Protein AF-A0A1M6LJJ7-F1 (afdb_monomer_lite)

pLDDT: mean 88.84, std 16.17, range [47.44, 98.69]

InterPro domains:
  IPR018753 GapR-like [MF_00797] (16-93)
  IPR046367 GapR-like, DNA-binding domain [NF010247] (16-94)
  IPR046367 GapR-like, DNA-binding domain [PF10073] (21-92)

Foldseek 3Di:
DDDDDDPPPPPDPQDPVNVVVVVVVVVVVVVVVVVVVVVVVVVVVVVVVLVVCVVVPDDSVVVVVVVVLVPDDPVVSVVVVVVVVVVCVVVVVD

Sequence (94 aa):
MTPATGHNTAIAPDAPATSFAKDQLKAIIERIERLEEERKTISDDIRDVYAEAKGNGYDVKALRTIVRLRKQDANERAEHETIVETYQQALGMI

Radius of gyration: 29.45 Å; chains: 1; bounding box: 50×36×93 Å

Secondary structure (DSSP, 8-state):
-PPPP----------HHHHHHHHHHHHHHHHHHHHHHHHHHHHHHHHHHHHHHHHTT--HHHHHHHHHHTTS-HHHHHHHHHHHHHHHHHTT--

Structure (mmCIF, N/CA/C/O backbone):
data_AF-A0A1M6LJJ7-F1
#
_entry.id   AF-A0A1M6LJJ7-F1
#
loop_
_atom_site.group_PDB
_atom_site.id
_atom_site.type_symbol
_atom_site.label_atom_id
_atom_site.label_alt_id
_atom_site.label_comp_id
_atom_site.label_asym_id
_atom_site.label_entity_id
_atom_site.label_seq_id
_atom_site.pdbx_PDB_ins_code
_atom_site.Cartn_x
_atom_site.Cartn_y
_atom_site.Cartn_z
_atom_site.occupancy
_atom_site.B_iso_or_equiv
_atom_site.auth_seq_id
_atom_site.auth_comp_id
_atom_site.auth_asym_id
_atom_site.auth_atom_id
_atom_site.pdbx_PDB_model_num
ATOM 1 N N . MET A 1 1 ? 9.258 7.131 -74.599 1.00 47.44 1 MET A N 1
ATOM 2 C CA . MET A 1 1 ? 10.443 6.403 -74.106 1.00 47.44 1 MET A CA 1
ATOM 3 C C . MET A 1 1 ? 10.781 6.981 -72.741 1.00 47.44 1 MET A C 1
ATOM 5 O O . MET A 1 1 ? 11.452 7.997 -72.649 1.00 47.44 1 MET A O 1
ATOM 9 N N . THR A 1 2 ? 10.149 6.447 -71.700 1.00 50.53 2 THR A N 1
ATOM 10 C CA . THR A 1 2 ? 10.315 6.868 -70.302 1.00 50.53 2 THR A CA 1
ATOM 11 C C . THR A 1 2 ? 11.522 6.146 -69.701 1.00 50.53 2 THR A C 1
ATOM 13 O O . THR A 1 2 ? 11.579 4.922 -69.813 1.00 50.53 2 THR A O 1
ATOM 16 N N . PRO A 1 3 ? 12.478 6.832 -69.051 1.00 52.03 3 PRO A N 1
ATOM 17 C CA . PRO A 1 3 ? 13.431 6.166 -68.183 1.00 52.03 3 PRO A CA 1
ATOM 18 C C . PRO A 1 3 ? 12.859 6.052 -66.769 1.00 52.03 3 PRO A C 1
ATOM 20 O O . PRO A 1 3 ? 12.244 6.975 -66.234 1.00 52.03 3 PRO A O 1
ATOM 23 N N . ALA A 1 4 ? 13.041 4.860 -66.216 1.00 49.91 4 ALA A N 1
ATOM 24 C CA . ALA A 1 4 ? 12.489 4.391 -64.965 1.00 49.91 4 ALA A CA 1
ATOM 25 C C . ALA A 1 4 ? 13.165 5.017 -63.738 1.00 49.91 4 ALA A C 1
ATOM 27 O O . ALA A 1 4 ? 14.378 5.214 -63.680 1.00 49.91 4 ALA A O 1
ATOM 28 N N . THR A 1 5 ? 12.329 5.255 -62.734 1.00 53.44 5 THR A N 1
ATOM 29 C CA . THR A 1 5 ? 12.659 5.500 -61.336 1.00 53.44 5 THR A CA 1
ATOM 30 C C . THR A 1 5 ? 13.562 4.399 -60.778 1.00 53.44 5 THR A C 1
ATOM 32 O O . THR A 1 5 ? 13.170 3.237 -60.731 1.00 53.44 5 THR A O 1
ATOM 35 N N . GLY A 1 6 ? 14.738 4.780 -60.283 1.00 48.91 6 GLY A N 1
ATOM 36 C CA . GLY A 1 6 ? 15.592 3.943 -59.443 1.00 48.91 6 GLY A CA 1
ATOM 37 C C . GLY A 1 6 ? 15.918 4.669 -58.143 1.00 48.91 6 GLY A C 1
ATOM 38 O O . GLY A 1 6 ? 17.021 5.178 -57.988 1.00 48.91 6 GLY A O 1
ATOM 39 N N . HIS A 1 7 ? 14.960 4.749 -57.214 1.00 53.28 7 HIS A N 1
ATOM 40 C CA . HIS A 1 7 ? 15.248 5.143 -55.831 1.00 53.28 7 HIS A CA 1
ATOM 41 C C . HIS A 1 7 ? 15.806 3.923 -55.099 1.00 53.28 7 HIS A C 1
ATOM 43 O O . HIS A 1 7 ? 15.077 3.205 -54.420 1.00 53.28 7 HIS A O 1
ATOM 49 N N . ASN A 1 8 ? 17.098 3.653 -55.278 1.00 56.25 8 ASN A N 1
ATOM 50 C CA . ASN A 1 8 ? 17.790 2.702 -54.424 1.00 56.25 8 ASN A CA 1
ATOM 51 C C . ASN A 1 8 ? 18.261 3.458 -53.179 1.00 56.25 8 ASN A C 1
ATOM 53 O O . ASN A 1 8 ? 19.347 4.039 -53.166 1.00 56.25 8 ASN A O 1
ATOM 57 N N . THR A 1 9 ? 17.409 3.516 -52.155 1.00 48.81 9 THR A N 1
ATOM 58 C CA . THR A 1 9 ? 17.793 4.038 -50.842 1.00 48.81 9 THR A CA 1
ATOM 59 C C . THR A 1 9 ? 18.762 3.045 -50.215 1.00 48.81 9 THR A C 1
ATOM 61 O O . THR A 1 9 ? 18.363 2.114 -49.518 1.00 48.81 9 THR A O 1
ATOM 64 N N . ALA A 1 10 ? 20.050 3.233 -50.491 1.00 49.47 10 ALA A N 1
ATOM 65 C CA . ALA A 1 10 ? 21.107 2.640 -49.698 1.00 49.47 10 ALA A CA 1
ATOM 66 C C . ALA A 1 10 ? 20.919 3.135 -48.259 1.00 49.47 10 ALA A C 1
ATOM 68 O O . ALA A 1 10 ? 21.111 4.315 -47.964 1.00 49.47 10 ALA A O 1
ATOM 69 N N . ILE A 1 11 ? 20.476 2.235 -47.382 1.00 60.53 11 ILE A N 1
ATOM 70 C CA . ILE A 1 11 ? 20.491 2.448 -45.939 1.00 60.53 11 ILE A CA 1
ATOM 71 C C . ILE A 1 11 ? 21.961 2.664 -45.586 1.00 60.53 11 ILE A C 1
ATOM 73 O O . ILE A 1 11 ? 22.766 1.735 -45.658 1.00 60.53 11 ILE A O 1
ATOM 77 N N . ALA A 1 12 ? 22.326 3.915 -45.302 1.00 59.84 12 ALA A N 1
ATOM 78 C CA . ALA A 1 12 ? 23.645 4.235 -44.788 1.00 59.84 12 ALA A CA 1
ATOM 79 C C . ALA A 1 12 ? 23.889 3.372 -43.537 1.00 59.84 12 ALA A C 1
ATOM 81 O O . ALA A 1 12 ? 22.963 3.225 -42.731 1.00 59.84 12 ALA A O 1
ATOM 82 N N . PRO A 1 13 ? 25.084 2.776 -43.373 1.00 60.28 13 PRO A N 1
ATOM 83 C CA . PRO A 1 13 ? 25.390 2.003 -42.179 1.00 60.28 13 PRO A CA 1
ATOM 84 C C . PRO A 1 13 ? 25.158 2.897 -40.959 1.00 60.28 13 PRO A C 1
ATOM 86 O O . PRO A 1 13 ? 25.644 4.029 -40.932 1.00 60.28 13 PRO A O 1
ATOM 89 N N . ASP A 1 14 ? 24.358 2.405 -40.007 1.00 62.69 14 ASP A N 1
ATOM 90 C CA . ASP A 1 14 ? 24.047 3.087 -38.749 1.00 62.69 14 ASP A CA 1
ATOM 91 C C . ASP A 1 14 ? 25.339 3.691 -38.183 1.00 62.69 14 ASP A C 1
ATOM 93 O O . ASP A 1 14 ? 26.304 2.975 -37.906 1.00 62.69 14 ASP A O 1
ATOM 97 N N . ALA A 1 15 ? 25.382 5.019 -38.067 1.00 62.50 15 ALA A N 1
ATOM 98 C CA . ALA A 1 15 ? 26.528 5.695 -37.489 1.00 62.50 15 ALA A CA 1
ATOM 99 C C . ALA A 1 15 ? 26.761 5.149 -36.064 1.00 62.50 15 ALA A C 1
ATOM 101 O O . ALA A 1 15 ? 25.800 4.889 -35.340 1.00 62.50 15 ALA A O 1
ATOM 102 N N . PRO A 1 16 ? 28.010 5.010 -35.597 1.00 66.50 16 PRO A N 1
ATOM 103 C CA . PRO A 1 16 ? 28.309 4.379 -34.304 1.00 66.50 16 PRO A CA 1
ATOM 104 C C . PRO A 1 16 ? 27.601 5.048 -33.105 1.00 66.50 16 PRO A C 1
ATOM 106 O O . PRO A 1 16 ? 27.342 4.411 -32.087 1.00 66.50 16 PRO A O 1
ATOM 109 N N . ALA A 1 17 ? 27.236 6.329 -33.227 1.00 68.50 17 ALA A N 1
ATOM 110 C CA . ALA A 1 17 ? 26.434 7.036 -32.232 1.00 68.50 17 ALA A CA 1
ATOM 111 C C . ALA A 1 17 ? 24.956 6.590 -32.209 1.00 68.50 17 ALA A C 1
ATOM 113 O O . ALA A 1 17 ? 24.369 6.501 -31.130 1.00 68.50 17 ALA A O 1
ATOM 114 N N . THR A 1 18 ? 24.345 6.280 -33.363 1.00 75.50 18 THR A N 1
ATOM 115 C CA . THR A 1 18 ? 22.966 5.766 -33.414 1.00 75.50 18 THR A CA 1
ATOM 116 C C . THR A 1 18 ? 22.887 4.318 -32.947 1.00 75.50 18 THR A C 1
ATOM 118 O O . THR A 1 18 ? 21.906 3.965 -32.295 1.00 75.50 18 THR A O 1
ATOM 121 N N . SER A 1 19 ? 23.911 3.494 -33.195 1.00 79.44 19 SER A N 1
ATOM 122 C CA . SER A 1 19 ? 23.969 2.136 -32.635 1.00 79.44 19 SER A CA 1
ATOM 123 C C . SER A 1 19 ? 24.118 2.154 -31.110 1.00 79.44 19 SER A C 1
ATOM 125 O O . SER A 1 19 ? 23.343 1.495 -30.425 1.00 79.44 19 SER A O 1
ATOM 127 N N . PHE A 1 20 ? 25.008 2.992 -30.561 1.00 83.69 20 PHE A N 1
ATOM 128 C CA . PHE A 1 20 ? 25.173 3.130 -29.107 1.00 83.69 20 PHE A CA 1
ATOM 129 C C . PHE A 1 20 ? 23.882 3.584 -28.405 1.00 83.69 20 PHE A C 1
ATOM 131 O O . PHE A 1 20 ? 23.483 3.004 -27.396 1.00 83.69 20 PHE A O 1
ATOM 138 N N . ALA A 1 21 ? 23.186 4.583 -28.961 1.00 89.25 21 ALA A N 1
ATOM 139 C CA . ALA A 1 21 ? 21.913 5.052 -28.411 1.00 89.25 21 ALA A CA 1
ATOM 140 C C . ALA A 1 21 ? 20.817 3.967 -28.447 1.00 89.25 21 ALA A C 1
ATOM 142 O O . ALA A 1 21 ? 20.029 3.848 -27.507 1.00 89.25 21 ALA A O 1
ATOM 143 N N . LYS A 1 22 ? 20.781 3.148 -29.508 1.00 92.75 22 LYS A N 1
ATOM 144 C CA . LYS A 1 22 ? 19.863 2.004 -29.622 1.00 92.75 22 LYS A CA 1
ATOM 145 C C . LYS A 1 22 ? 20.160 0.934 -28.570 1.00 92.75 22 LYS A C 1
ATOM 147 O O . LYS A 1 22 ? 19.223 0.427 -27.957 1.00 92.75 22 LYS A O 1
ATOM 152 N N . ASP A 1 23 ? 21.428 0.615 -28.335 1.00 94.62 23 ASP A N 1
ATOM 153 C CA . ASP A 1 23 ? 21.822 -0.410 -27.362 1.00 94.62 23 ASP A CA 1
ATOM 154 C C . ASP A 1 23 ? 21.559 0.041 -25.918 1.00 94.62 23 ASP A C 1
ATOM 156 O O . ASP A 1 23 ? 21.057 -0.738 -25.106 1.00 94.62 23 ASP A O 1
ATOM 160 N N . GLN A 1 24 ? 21.786 1.323 -25.607 1.00 95.94 24 GLN A N 1
ATOM 161 C CA . GLN A 1 24 ? 21.432 1.893 -24.305 1.00 95.94 24 GLN A CA 1
ATOM 162 C C . GLN A 1 24 ? 19.918 1.849 -24.053 1.00 95.94 24 GLN A C 1
ATOM 164 O O . GLN A 1 24 ? 19.487 1.487 -22.956 1.00 95.94 24 GLN A O 1
ATOM 169 N N . LEU A 1 25 ? 19.105 2.190 -25.059 1.00 96.12 25 LEU A N 1
ATOM 170 C CA . LEU A 1 25 ? 17.648 2.124 -24.953 1.00 96.12 25 LEU A CA 1
ATOM 171 C C . LEU A 1 25 ? 17.165 0.686 -24.716 1.00 96.12 25 LEU A C 1
ATOM 173 O O . LEU A 1 25 ? 16.344 0.470 -23.825 1.00 96.12 25 LEU A O 1
ATOM 177 N N . LYS A 1 26 ? 17.705 -0.294 -25.455 1.00 97.00 26 LYS A N 1
ATOM 178 C CA . LYS A 1 26 ? 17.394 -1.719 -25.251 1.00 97.00 26 LYS A CA 1
ATOM 179 C C . LYS A 1 26 ? 17.713 -2.170 -23.827 1.00 97.00 26 LYS A C 1
ATOM 181 O O . LYS A 1 26 ? 16.841 -2.719 -23.166 1.00 97.00 26 LYS A O 1
ATOM 186 N N . ALA A 1 27 ? 18.903 -1.849 -23.319 1.00 97.81 27 ALA A N 1
ATOM 187 C CA . ALA A 1 27 ? 19.305 -2.228 -21.965 1.00 97.81 27 ALA A CA 1
ATOM 188 C C . ALA A 1 27 ? 18.393 -1.628 -20.874 1.00 97.81 27 ALA A C 1
ATOM 190 O O . ALA A 1 27 ? 18.130 -2.271 -19.856 1.00 97.81 27 ALA A O 1
ATOM 191 N N . ILE A 1 28 ? 17.898 -0.398 -21.069 1.00 98.12 28 ILE A N 1
ATOM 192 C CA . ILE A 1 28 ? 16.928 0.226 -20.155 1.00 98.12 28 ILE A CA 1
ATOM 193 C C . ILE A 1 28 ? 15.589 -0.516 -20.201 1.00 98.12 28 ILE A C 1
ATOM 195 O O . ILE A 1 28 ? 15.039 -0.812 -19.141 1.00 98.12 28 ILE A O 1
ATOM 199 N N . ILE A 1 29 ? 15.081 -0.822 -21.401 1.00 98.31 29 ILE A N 1
ATOM 200 C CA . ILE A 1 29 ? 13.806 -1.531 -21.587 1.00 98.31 29 ILE A CA 1
ATOM 201 C C . ILE A 1 29 ? 13.872 -2.919 -20.951 1.00 98.31 29 ILE A C 1
ATOM 203 O O . ILE A 1 29 ? 13.051 -3.215 -20.090 1.00 98.31 29 ILE A O 1
ATOM 207 N N . GLU A 1 30 ? 14.893 -3.715 -21.271 1.00 98.50 30 GLU A N 1
ATOM 208 C CA . GLU A 1 30 ? 15.066 -5.068 -20.724 1.00 98.50 30 GLU A CA 1
ATOM 209 C C . GLU A 1 30 ? 15.139 -5.054 -19.188 1.00 98.50 30 GLU A C 1
ATOM 211 O O . GLU A 1 30 ? 14.554 -5.897 -18.504 1.00 98.50 30 GLU A O 1
ATOM 216 N N . ARG A 1 31 ? 15.820 -4.054 -18.608 1.00 98.50 31 ARG A N 1
ATOM 217 C CA . ARG A 1 31 ? 15.867 -3.886 -17.151 1.00 98.50 31 ARG A CA 1
ATOM 218 C C . ARG A 1 31 ? 14.494 -3.547 -16.568 1.00 98.50 31 ARG A C 1
ATOM 220 O O . ARG A 1 31 ? 14.186 -4.026 -15.478 1.00 98.50 31 ARG A O 1
ATOM 227 N N . ILE A 1 32 ? 13.703 -2.708 -17.237 1.00 98.31 32 ILE A N 1
ATOM 228 C CA . ILE A 1 32 ? 12.346 -2.362 -16.798 1.00 98.31 32 ILE A CA 1
ATOM 229 C C . ILE A 1 32 ? 11.442 -3.590 -16.877 1.00 98.31 32 ILE A C 1
ATOM 231 O O . ILE A 1 32 ? 10.788 -3.888 -15.886 1.00 98.31 32 ILE A O 1
ATOM 235 N N . GLU A 1 33 ? 11.449 -4.323 -17.990 1.00 98.31 33 GLU A N 1
ATOM 236 C CA . GLU A 1 33 ? 10.625 -5.523 -18.187 1.00 98.31 33 GLU A CA 1
ATOM 237 C C . GLU A 1 33 ? 10.894 -6.568 -17.103 1.00 98.31 33 GLU A C 1
ATOM 239 O O . GLU A 1 33 ? 9.960 -7.036 -16.453 1.00 98.31 33 GLU A O 1
ATOM 244 N N . ARG A 1 34 ? 12.169 -6.831 -16.790 1.00 98.50 34 ARG A N 1
ATOM 245 C CA . ARG A 1 34 ? 12.528 -7.720 -15.678 1.00 98.50 34 ARG A CA 1
ATOM 246 C C . ARG A 1 34 ? 11.963 -7.234 -14.338 1.00 98.50 34 ARG A C 1
ATOM 248 O O . ARG A 1 34 ? 11.414 -8.020 -13.572 1.00 98.50 34 ARG A O 1
ATOM 255 N N . LEU A 1 35 ? 12.073 -5.935 -14.045 1.00 98.56 35 LEU A N 1
ATOM 256 C CA . LEU A 1 35 ? 11.515 -5.356 -12.815 1.00 98.56 35 LEU A CA 1
ATOM 257 C C . LEU A 1 35 ? 9.977 -5.403 -12.795 1.00 98.56 35 LEU A C 1
ATOM 259 O O . LEU A 1 35 ? 9.381 -5.505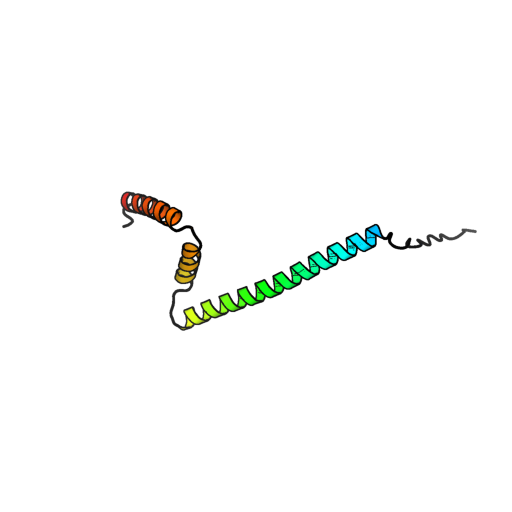 -11.722 1.00 98.56 35 LEU A O 1
ATOM 263 N N . GLU A 1 36 ? 9.316 -5.321 -13.950 1.00 98.50 36 GLU A N 1
ATOM 264 C CA . GLU A 1 36 ? 7.864 -5.474 -14.060 1.00 98.50 36 GLU A CA 1
ATOM 265 C C . GLU A 1 36 ? 7.422 -6.908 -13.770 1.00 98.50 36 GLU A C 1
ATOM 267 O O . GLU A 1 36 ? 6.438 -7.106 -13.054 1.00 98.50 36 GLU A O 1
ATOM 272 N N . GLU A 1 37 ? 8.160 -7.895 -14.277 1.00 98.25 37 GLU A N 1
ATOM 273 C CA . GLU A 1 37 ? 7.936 -9.312 -13.988 1.00 98.25 37 GLU A CA 1
ATOM 274 C C . GLU A 1 37 ? 8.132 -9.616 -12.499 1.00 98.25 37 GLU A C 1
ATOM 276 O O . GLU A 1 37 ? 7.246 -10.194 -11.872 1.00 98.25 37 GLU A O 1
ATOM 281 N N . GLU A 1 38 ? 9.229 -9.147 -11.896 1.00 98.19 38 GLU A N 1
ATOM 282 C CA . GLU A 1 38 ? 9.473 -9.276 -10.451 1.00 98.19 38 GLU A CA 1
ATOM 283 C C . GLU A 1 38 ? 8.342 -8.633 -9.631 1.00 98.19 38 GLU A C 1
ATOM 285 O O . GLU A 1 38 ? 7.800 -9.240 -8.702 1.00 98.19 38 GLU A O 1
ATOM 290 N N . ARG A 1 39 ? 7.921 -7.417 -10.003 1.00 97.62 39 ARG A N 1
ATOM 291 C CA . ARG A 1 39 ? 6.808 -6.711 -9.352 1.00 97.62 39 ARG A CA 1
ATOM 292 C C . ARG A 1 39 ? 5.495 -7.477 -9.486 1.00 97.62 39 ARG A C 1
ATOM 294 O O . ARG A 1 39 ? 4.694 -7.460 -8.547 1.00 97.62 39 ARG A O 1
ATOM 301 N N . LYS A 1 40 ? 5.249 -8.117 -10.631 1.00 98.06 40 LYS A N 1
ATOM 302 C CA . LYS A 1 40 ? 4.064 -8.948 -10.853 1.00 98.06 40 LYS A CA 1
ATOM 303 C C . LYS A 1 40 ? 4.082 -10.158 -9.926 1.00 98.06 40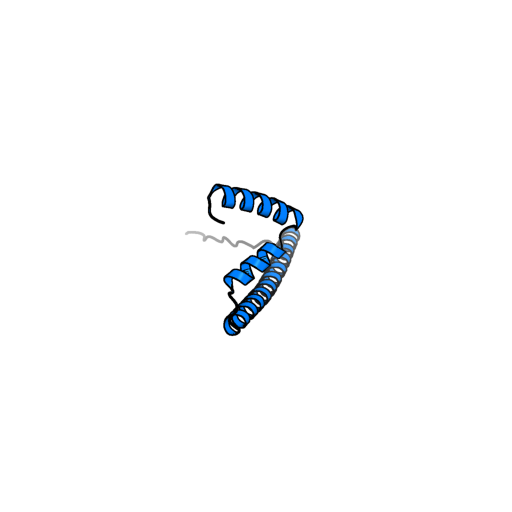 LYS A C 1
ATOM 305 O O . LYS A 1 40 ? 3.113 -10.333 -9.202 1.00 98.06 40 LYS A O 1
ATOM 310 N N . THR A 1 41 ? 5.183 -10.903 -9.865 1.00 98.38 41 THR A N 1
ATOM 311 C CA . THR A 1 41 ? 5.326 -12.048 -8.950 1.00 98.38 41 THR A CA 1
ATOM 312 C C . THR A 1 41 ? 5.051 -11.640 -7.501 1.00 98.38 41 THR A C 1
ATOM 314 O O . THR A 1 41 ? 4.193 -12.224 -6.852 1.00 98.38 41 THR A O 1
ATOM 317 N N . ILE A 1 42 ? 5.655 -10.544 -7.029 1.00 98.31 42 ILE A N 1
ATOM 318 C CA . ILE A 1 42 ? 5.409 -10.023 -5.672 1.00 98.31 42 ILE A CA 1
ATOM 319 C C . ILE A 1 42 ? 3.938 -9.629 -5.472 1.00 98.31 42 ILE A C 1
ATOM 321 O O . ILE A 1 42 ? 3.359 -9.841 -4.407 1.00 98.31 42 ILE A O 1
ATOM 325 N N . SER A 1 43 ? 3.321 -9.014 -6.482 1.00 98.06 43 SER A N 1
ATOM 326 C CA . SER A 1 43 ? 1.908 -8.629 -6.416 1.00 98.06 43 SER A CA 1
ATOM 327 C C . SER A 1 43 ? 0.998 -9.849 -6.324 1.00 98.06 43 SER A C 1
ATOM 329 O O . SER A 1 43 ? -0.015 -9.795 -5.628 1.00 98.06 43 SER A O 1
ATOM 331 N N . ASP A 1 44 ? 1.352 -10.928 -7.011 1.00 98.56 44 ASP A N 1
ATOM 332 C CA . ASP A 1 44 ? 0.619 -12.188 -7.030 1.00 98.56 44 ASP A CA 1
ATOM 333 C C . ASP A 1 44 ? 0.739 -12.886 -5.669 1.00 98.56 44 ASP A C 1
ATOM 335 O O . ASP A 1 44 ? -0.291 -13.172 -5.059 1.00 98.56 44 ASP A O 1
ATOM 339 N N . ASP A 1 45 ? 1.947 -12.968 -5.107 1.00 98.69 45 ASP A N 1
ATOM 340 C CA . ASP A 1 45 ? 2.183 -13.490 -3.755 1.00 98.69 45 ASP A CA 1
ATOM 341 C C . ASP A 1 45 ? 1.378 -12.717 -2.693 1.00 98.69 45 ASP A C 1
ATOM 343 O O . ASP A 1 45 ? 0.729 -13.296 -1.820 1.00 98.69 45 ASP A O 1
ATOM 347 N N . ILE A 1 46 ? 1.346 -11.380 -2.779 1.00 98.38 46 ILE A N 1
ATOM 348 C CA . ILE A 1 46 ? 0.539 -10.545 -1.874 1.00 98.38 46 ILE A CA 1
ATOM 349 C C . ILE A 1 46 ? -0.957 -10.865 -2.015 1.00 98.38 46 ILE A C 1
ATOM 351 O O . ILE A 1 46 ? -1.688 -10.854 -1.018 1.00 98.38 46 ILE A O 1
ATOM 355 N N . ARG A 1 47 ? -1.446 -11.104 -3.240 1.00 98.31 47 ARG A N 1
ATOM 356 C CA . ARG A 1 47 ? -2.851 -11.477 -3.473 1.00 98.31 47 ARG A CA 1
ATOM 357 C C . ARG A 1 47 ? -3.169 -12.820 -2.827 1.00 98.31 47 ARG A C 1
ATOM 359 O O . ARG A 1 47 ? -4.215 -12.910 -2.184 1.00 98.31 47 ARG A O 1
ATOM 366 N N . ASP A 1 48 ? -2.273 -13.789 -2.942 1.00 98.62 48 ASP A N 1
ATOM 367 C CA . ASP A 1 48 ? -2.452 -15.126 -2.380 1.00 98.62 48 ASP A CA 1
ATOM 368 C C . ASP A 1 48 ? -2.473 -15.093 -0.847 1.00 98.62 48 ASP A C 1
ATOM 370 O O . ASP A 1 48 ? -3.384 -15.659 -0.244 1.00 98.62 48 ASP A O 1
ATOM 374 N N . VAL A 1 49 ? -1.604 -14.302 -0.205 1.00 98.62 49 VAL A N 1
ATOM 375 C CA . VAL A 1 49 ? -1.639 -14.091 1.258 1.00 98.62 49 VAL A CA 1
ATOM 376 C C . VAL A 1 49 ? -2.969 -13.480 1.717 1.00 98.62 49 VAL A C 1
ATOM 378 O O . VAL A 1 49 ? -3.553 -13.904 2.716 1.00 98.62 49 VAL A O 1
ATOM 381 N N . TYR A 1 50 ? -3.501 -12.488 0.993 1.00 98.62 50 TYR A N 1
ATOM 382 C CA . TYR A 1 50 ? -4.822 -11.938 1.322 1.00 98.62 50 TYR A CA 1
ATOM 383 C C . TYR A 1 50 ? -5.956 -12.941 1.076 1.00 98.62 50 TYR A C 1
ATOM 385 O O . TYR A 1 50 ? -6.960 -12.905 1.792 1.00 98.62 50 TYR A O 1
ATOM 393 N N . ALA A 1 51 ? -5.831 -13.810 0.071 1.00 98.56 51 ALA A N 1
ATOM 394 C CA . ALA A 1 51 ? -6.805 -14.861 -0.197 1.00 98.56 51 ALA A CA 1
ATOM 395 C C . ALA A 1 51 ? -6.791 -15.930 0.906 1.00 98.56 51 ALA A C 1
ATOM 397 O O . ALA A 1 51 ? -7.858 -16.316 1.383 1.00 98.56 51 ALA A O 1
ATOM 398 N N . GLU A 1 52 ? -5.609 -16.332 1.375 1.00 98.62 52 GLU A N 1
ATOM 399 C CA . GLU A 1 52 ? -5.440 -17.227 2.522 1.00 98.62 52 GLU A CA 1
ATOM 400 C C . GLU A 1 52 ? -6.057 -16.618 3.786 1.00 98.62 52 GLU A C 1
ATOM 402 O O . GLU A 1 52 ? -6.885 -17.247 4.443 1.00 98.62 52 GLU A O 1
ATOM 407 N N . ALA A 1 53 ? -5.751 -15.349 4.078 1.00 98.69 53 ALA A N 1
ATOM 408 C CA . ALA A 1 53 ? -6.336 -14.643 5.214 1.00 98.69 53 ALA A CA 1
ATOM 409 C C . ALA A 1 53 ? -7.875 -14.624 5.147 1.00 98.69 53 ALA A C 1
ATOM 411 O O . ALA A 1 53 ? -8.544 -14.833 6.159 1.00 98.69 53 ALA A O 1
ATOM 412 N N . LYS A 1 54 ? -8.447 -14.441 3.951 1.00 98.44 54 LYS A N 1
ATOM 413 C CA . LYS A 1 54 ? -9.897 -14.534 3.740 1.00 98.44 54 LYS A CA 1
ATOM 414 C C . LYS A 1 54 ? -10.431 -15.937 4.039 1.00 98.44 54 LYS A C 1
ATOM 416 O O . LYS A 1 54 ? -11.467 -16.054 4.687 1.00 98.44 54 LYS A O 1
ATOM 421 N N . GLY A 1 55 ? -9.745 -16.982 3.571 1.00 98.25 55 GLY A N 1
ATOM 422 C CA . GLY A 1 55 ? -10.095 -18.381 3.845 1.00 98.25 55 GLY A CA 1
ATOM 423 C C . GLY A 1 55 ? -10.050 -18.721 5.337 1.00 98.25 55 GLY A C 1
ATOM 424 O O . GLY A 1 55 ? -10.904 -19.454 5.827 1.00 98.25 55 GLY A O 1
ATOM 425 N N . ASN A 1 56 ? -9.129 -18.093 6.068 1.00 98.50 56 ASN A N 1
ATOM 426 C CA . ASN A 1 56 ? -8.986 -18.209 7.519 1.00 98.50 56 ASN A CA 1
ATOM 427 C C . ASN A 1 56 ? -9.974 -17.325 8.311 1.00 98.50 56 ASN A C 1
ATOM 429 O O . ASN A 1 56 ? -9.937 -17.311 9.539 1.00 98.50 56 ASN A O 1
ATOM 433 N N . GLY A 1 57 ? -10.863 -16.587 7.633 1.00 98.19 57 GLY A N 1
ATOM 434 C CA . GLY A 1 57 ? -11.925 -15.794 8.261 1.00 98.19 57 GLY A CA 1
ATOM 435 C C . GLY A 1 57 ? -11.554 -14.352 8.625 1.00 98.19 57 GLY A C 1
ATOM 436 O O . GLY A 1 57 ? -12.339 -13.680 9.293 1.00 98.19 57 GLY A O 1
ATOM 437 N N . TYR A 1 58 ? -10.399 -13.840 8.190 1.00 98.62 58 TYR A N 1
ATOM 438 C CA . TYR A 1 58 ? -10.023 -12.443 8.422 1.00 98.62 58 TYR A CA 1
ATOM 439 C C . TYR A 1 58 ? -10.704 -11.480 7.436 1.00 98.62 58 TYR A C 1
ATOM 441 O O . TYR A 1 58 ? -10.863 -11.769 6.247 1.00 98.62 58 TYR A O 1
ATOM 449 N N . ASP A 1 59 ? -11.026 -10.270 7.907 1.00 98.31 59 ASP A N 1
ATOM 450 C CA . ASP A 1 59 ? -11.484 -9.177 7.045 1.00 98.31 59 ASP A CA 1
ATOM 451 C C . ASP A 1 59 ? -10.305 -8.581 6.251 1.00 98.31 59 ASP A C 1
ATOM 453 O O . ASP A 1 59 ? -9.469 -7.827 6.759 1.00 98.31 59 ASP A O 1
ATOM 457 N N . VAL A 1 60 ? -10.257 -8.895 4.955 1.00 98.19 60 VAL A N 1
ATOM 458 C CA . VAL A 1 60 ? -9.216 -8.417 4.030 1.00 98.19 60 VAL A CA 1
ATOM 459 C C . VAL A 1 60 ? -9.200 -6.889 3.892 1.00 98.19 60 VAL A C 1
ATOM 461 O O . VAL A 1 60 ? -8.133 -6.300 3.691 1.00 98.19 60 VAL A O 1
ATOM 464 N N . LYS A 1 61 ? -10.352 -6.213 3.991 1.00 98.12 61 LYS A N 1
ATOM 465 C CA . LYS A 1 61 ? -10.438 -4.747 3.907 1.00 98.12 61 LYS A CA 1
ATOM 466 C C . LYS A 1 61 ? -9.794 -4.113 5.138 1.00 98.12 61 LYS A C 1
ATOM 468 O O . LYS A 1 61 ? -9.029 -3.159 4.986 1.00 98.12 61 LYS A O 1
ATOM 473 N N . ALA A 1 62 ? -10.045 -4.666 6.324 1.00 98.38 62 ALA A N 1
ATOM 474 C CA . ALA A 1 62 ? -9.389 -4.244 7.557 1.00 98.38 62 ALA A CA 1
ATOM 475 C C . ALA A 1 62 ? -7.868 -4.459 7.480 1.00 98.38 62 ALA A C 1
ATOM 477 O O . ALA A 1 62 ? -7.108 -3.521 7.722 1.00 98.38 62 ALA A O 1
ATOM 478 N N . LEU A 1 63 ? -7.410 -5.636 7.032 1.00 98.31 63 LEU A N 1
ATOM 479 C CA . LEU A 1 63 ? -5.978 -5.926 6.873 1.00 98.31 63 LEU A CA 1
ATOM 480 C C . LEU A 1 63 ? -5.281 -4.948 5.916 1.00 98.31 63 LEU A C 1
ATOM 482 O O . LEU A 1 63 ? -4.228 -4.403 6.247 1.00 98.31 63 LEU A O 1
ATOM 486 N N . ARG A 1 64 ? -5.881 -4.656 4.753 1.00 97.81 64 ARG A N 1
ATOM 487 C CA . ARG A 1 64 ? -5.339 -3.666 3.802 1.00 97.81 64 ARG A CA 1
ATOM 488 C C . ARG A 1 64 ? -5.236 -2.272 4.417 1.00 97.81 64 ARG A C 1
ATOM 490 O O . ARG A 1 64 ? -4.271 -1.556 4.146 1.00 97.81 64 ARG A O 1
ATOM 497 N N . THR A 1 65 ? -6.21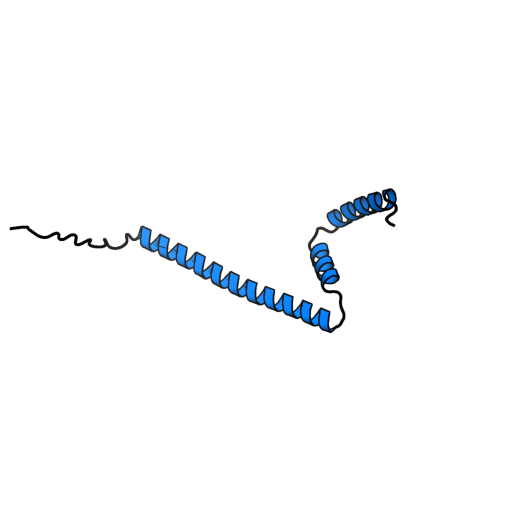4 -1.885 5.235 1.00 97.00 65 THR A N 1
ATOM 498 C CA . THR A 1 65 ? -6.177 -0.619 5.977 1.00 97.00 65 THR A CA 1
ATOM 499 C C . THR A 1 65 ? -5.033 -0.611 6.985 1.00 97.00 65 THR A C 1
ATOM 501 O O . THR A 1 65 ? -4.246 0.331 6.971 1.00 97.00 65 THR A O 1
ATOM 504 N N . ILE A 1 66 ? -4.854 -1.679 7.768 1.00 96.56 66 ILE A N 1
ATOM 505 C CA . ILE A 1 66 ? -3.745 -1.804 8.726 1.00 96.56 66 ILE A CA 1
ATOM 506 C C . ILE A 1 66 ? -2.391 -1.720 8.012 1.00 96.56 66 ILE A C 1
ATOM 508 O O . ILE A 1 66 ? -1.528 -0.953 8.430 1.00 96.56 66 ILE A O 1
ATOM 512 N N . VAL A 1 67 ? -2.195 -2.444 6.906 1.00 97.00 67 VAL A N 1
ATOM 513 C CA . VAL A 1 67 ? -0.936 -2.395 6.140 1.00 97.00 67 VAL A CA 1
ATOM 514 C C . VAL A 1 67 ? -0.646 -0.981 5.629 1.00 97.00 67 VAL A C 1
ATOM 516 O O . VAL A 1 67 ? 0.505 -0.552 5.655 1.00 97.00 67 VAL A O 1
ATOM 519 N N . ARG A 1 68 ? -1.670 -0.230 5.201 1.00 95.44 68 ARG A N 1
ATOM 520 C CA . ARG A 1 68 ? -1.514 1.176 4.799 1.00 95.44 68 ARG A CA 1
ATOM 521 C C . ARG A 1 68 ? -1.133 2.065 5.983 1.00 95.44 68 ARG A C 1
ATOM 523 O O . ARG A 1 68 ? -0.179 2.823 5.868 1.00 95.44 68 ARG A O 1
ATOM 530 N N . LEU A 1 69 ? -1.830 1.935 7.112 1.00 93.19 69 LEU A N 1
ATOM 531 C CA . LEU A 1 69 ? -1.551 2.696 8.336 1.00 93.19 69 LEU A CA 1
ATOM 532 C C . LEU A 1 69 ? -0.143 2.423 8.877 1.00 93.19 69 LEU A C 1
ATOM 534 O O . LEU A 1 69 ? 0.499 3.323 9.407 1.00 93.19 69 LEU A O 1
ATOM 538 N N . ARG A 1 70 ? 0.366 1.196 8.722 1.00 94.69 70 ARG A N 1
ATOM 539 C CA . ARG A 1 70 ? 1.727 0.813 9.133 1.00 94.69 70 ARG A CA 1
ATOM 540 C C . ARG A 1 70 ? 2.833 1.396 8.251 1.00 94.69 70 ARG A C 1
ATOM 542 O O . ARG A 1 70 ? 3.984 1.366 8.666 1.00 94.69 70 ARG A O 1
ATOM 549 N N . LYS A 1 71 ? 2.504 1.880 7.049 1.00 94.50 71 LYS A N 1
ATOM 550 C CA . LYS A 1 71 ? 3.454 2.551 6.145 1.00 94.50 71 LYS A CA 1
ATOM 551 C C . LYS A 1 71 ? 3.579 4.052 6.412 1.00 94.50 71 LYS A C 1
ATOM 553 O O . LYS A 1 71 ? 4.497 4.666 5.885 1.00 94.50 71 LYS A O 1
ATOM 558 N N . GLN A 1 72 ? 2.642 4.631 7.157 1.00 91.69 72 GLN A N 1
ATOM 559 C CA . GLN A 1 72 ? 2.662 6.043 7.530 1.00 91.69 72 GLN A CA 1
ATOM 560 C C . GLN A 1 72 ? 3.610 6.268 8.710 1.00 91.69 72 GLN A C 1
ATOM 562 O O . GLN A 1 72 ? 3.828 5.348 9.507 1.00 91.69 72 GLN A O 1
ATOM 567 N N . ASP A 1 73 ? 4.136 7.488 8.829 1.00 95.62 73 ASP A N 1
ATOM 568 C CA . ASP A 1 73 ? 4.892 7.893 10.010 1.00 95.62 73 ASP A CA 1
ATOM 569 C C . ASP A 1 73 ? 4.013 7.811 11.269 1.00 95.62 73 ASP A C 1
ATOM 571 O O . ASP A 1 73 ? 2.810 8.088 11.244 1.00 95.62 73 ASP A O 1
ATOM 575 N N . ALA A 1 74 ? 4.605 7.360 12.376 1.00 92.56 74 ALA A N 1
ATOM 576 C CA . ALA A 1 74 ? 3.858 7.097 13.598 1.00 92.56 74 ALA A CA 1
ATOM 577 C C . ALA A 1 74 ? 3.360 8.383 14.271 1.00 92.56 74 ALA A C 1
ATOM 579 O O . ALA A 1 74 ? 2.253 8.369 14.815 1.00 92.56 74 ALA A O 1
ATOM 580 N N . ASN A 1 75 ? 4.143 9.465 14.215 1.00 94.62 75 ASN A N 1
ATOM 581 C CA . ASN A 1 75 ? 3.773 10.744 14.809 1.00 94.62 75 ASN A CA 1
ATOM 582 C C . ASN A 1 75 ? 2.711 11.431 13.953 1.00 94.62 75 ASN A C 1
ATOM 584 O O . ASN A 1 75 ? 1.668 11.800 14.485 1.00 94.62 75 ASN A O 1
ATOM 588 N N . GLU A 1 76 ? 2.906 11.493 12.631 1.00 94.12 76 GLU A N 1
ATOM 589 C CA . GLU A 1 76 ? 1.901 12.054 11.713 1.00 94.12 76 GLU A CA 1
ATOM 590 C C . GLU A 1 76 ? 0.546 11.342 11.852 1.00 94.12 76 GLU A C 1
ATOM 592 O O . GLU A 1 76 ? -0.513 11.975 11.861 1.00 94.12 76 GLU A O 1
ATOM 597 N N . ARG A 1 77 ? 0.561 10.010 12.014 1.00 93.25 77 ARG A N 1
ATOM 598 C CA . ARG A 1 77 ? -0.660 9.231 12.251 1.00 93.25 77 ARG A CA 1
ATOM 599 C C . ARG A 1 77 ? -1.327 9.597 13.577 1.00 93.25 77 ARG A C 1
ATOM 601 O O . ARG A 1 77 ? -2.543 9.754 13.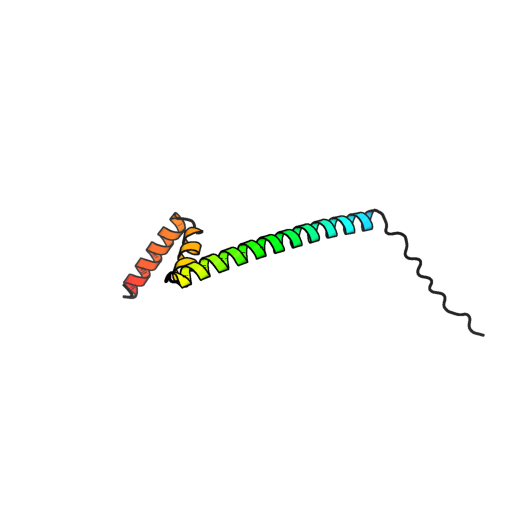593 1.00 93.25 77 ARG A O 1
ATOM 608 N N . ALA A 1 78 ? -0.562 9.716 14.662 1.00 94.25 78 ALA A N 1
ATOM 609 C CA . ALA A 1 78 ? -1.100 10.045 15.984 1.00 94.25 78 ALA A CA 1
ATOM 610 C C . ALA A 1 78 ? -1.698 11.462 16.029 1.00 94.25 78 ALA A C 1
ATOM 612 O O . ALA A 1 78 ? -2.773 11.670 16.595 1.00 94.25 78 ALA A O 1
ATOM 613 N N . GLU A 1 79 ? -1.039 12.426 15.382 1.00 95.44 79 GLU A N 1
ATOM 614 C CA . GLU A 1 79 ? -1.550 13.790 15.229 1.00 95.44 79 GLU A CA 1
ATOM 615 C C . GLU A 1 79 ? -2.875 13.797 14.457 1.00 95.44 79 GLU A C 1
ATOM 617 O O . GLU A 1 79 ? -3.868 14.364 14.917 1.00 95.44 79 GLU A O 1
ATOM 622 N N . HIS A 1 80 ? -2.926 13.106 13.314 1.00 94.50 80 HIS A N 1
ATOM 623 C CA . HIS A 1 80 ? -4.145 12.995 12.518 1.00 94.50 80 HIS A CA 1
ATOM 624 C C . HIS A 1 80 ? -5.279 12.286 13.277 1.00 94.50 80 HIS A C 1
ATOM 626 O O . HIS A 1 80 ? -6.426 12.723 13.212 1.00 94.50 80 HIS A O 1
ATOM 632 N N . GLU A 1 81 ? -4.981 11.209 14.006 1.00 94.94 81 GLU A N 1
ATOM 633 C CA . GLU A 1 81 ? -5.962 10.476 14.815 1.00 94.94 81 GLU A CA 1
ATOM 634 C C . GLU A 1 81 ? -6.570 11.363 15.909 1.00 94.94 81 GLU A C 1
ATOM 636 O O . GLU A 1 81 ? -7.791 11.405 16.040 1.00 94.94 81 GLU A O 1
ATOM 641 N N . THR A 1 82 ? -5.749 12.171 16.586 1.00 97.06 82 THR A N 1
ATOM 642 C CA . THR A 1 82 ? -6.205 13.153 17.588 1.00 97.06 82 THR A CA 1
ATOM 643 C C . THR A 1 82 ? -7.174 14.181 16.984 1.00 97.06 82 THR A C 1
ATOM 645 O O . THR A 1 82 ? -8.209 14.514 17.571 1.00 97.06 82 THR A O 1
ATOM 648 N N . ILE A 1 83 ? -6.869 14.684 15.782 1.00 97.50 83 ILE A N 1
ATOM 649 C CA . ILE A 1 83 ? -7.735 15.636 15.067 1.00 97.50 83 ILE A CA 1
ATOM 650 C C . ILE A 1 83 ? -9.059 14.971 14.681 1.00 97.50 83 ILE A C 1
ATOM 652 O O . ILE A 1 83 ? -10.134 15.532 14.903 1.00 97.50 83 ILE A O 1
ATOM 656 N N . VAL A 1 84 ? -8.990 13.765 14.117 1.00 96.94 84 VAL A N 1
ATOM 657 C CA . VAL A 1 84 ? -10.170 13.000 13.710 1.00 96.94 84 VAL A CA 1
ATOM 658 C C . VAL A 1 84 ? -11.068 12.699 14.906 1.00 96.94 84 VAL A C 1
ATOM 660 O O . VAL A 1 84 ? -12.278 12.878 14.798 1.00 96.94 84 VAL A O 1
ATOM 663 N N . GLU A 1 85 ? -10.501 12.283 16.036 1.00 97.25 85 GLU A N 1
ATOM 664 C CA . GLU A 1 85 ? -11.251 12.027 17.265 1.00 97.25 85 GLU A CA 1
ATOM 665 C C . GLU A 1 85 ? -11.980 13.291 17.739 1.00 97.25 85 GLU A C 1
ATOM 667 O O . GLU A 1 85 ? -13.18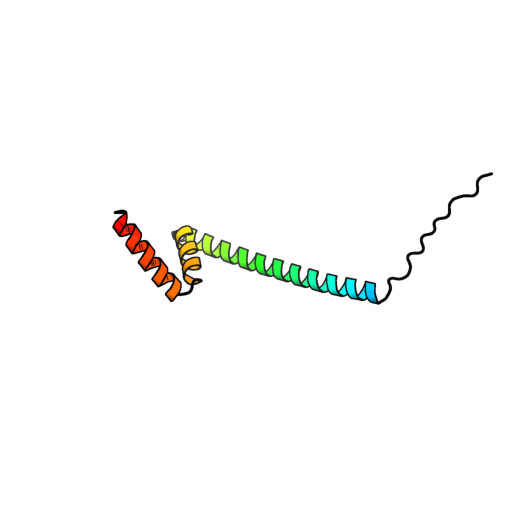6 13.250 17.983 1.00 97.25 85 GLU A O 1
ATOM 672 N N . THR A 1 86 ? -11.290 14.436 17.758 1.00 97.75 86 THR A N 1
ATOM 673 C CA . THR A 1 86 ? -11.886 15.735 18.113 1.00 97.75 86 THR A CA 1
ATOM 674 C C . THR A 1 86 ? -13.107 16.050 17.241 1.00 97.75 86 THR A C 1
ATOM 676 O O . THR A 1 86 ? -14.145 16.496 17.734 1.00 97.75 86 THR A O 1
ATOM 679 N N . TYR A 1 87 ? -13.018 15.796 15.933 1.00 98.06 87 TYR A N 1
ATOM 680 C CA . TYR A 1 87 ? -14.135 16.018 15.014 1.00 98.06 87 TYR A CA 1
ATOM 681 C C . TYR A 1 87 ? -15.263 15.002 15.195 1.00 98.06 87 TYR A C 1
ATOM 683 O O . TYR A 1 87 ? -16.429 15.385 15.132 1.00 98.06 87 TYR A O 1
ATOM 691 N N . GLN A 1 88 ? -14.956 13.731 15.456 1.00 97.94 88 GLN A N 1
ATOM 692 C CA . GLN A 1 88 ? -15.983 12.722 15.718 1.00 97.94 88 GLN A CA 1
ATOM 693 C C . GLN A 1 88 ? -16.773 13.033 16.994 1.00 97.94 88 GLN A C 1
ATOM 695 O O . GLN A 1 88 ? -17.998 12.920 16.972 1.00 97.94 88 GLN A O 1
ATOM 700 N N . GLN A 1 89 ? -16.106 13.500 18.057 1.00 97.44 89 GLN A N 1
ATOM 701 C CA . GLN A 1 89 ? -16.769 13.971 19.279 1.00 97.44 89 GLN A CA 1
ATOM 702 C C . GLN A 1 89 ? -17.696 15.157 18.984 1.00 97.44 89 GLN A C 1
ATOM 704 O O . GLN A 1 89 ? -18.860 15.152 19.378 1.00 97.44 89 GLN A O 1
ATOM 709 N N . ALA A 1 90 ? -17.216 16.154 18.232 1.00 97.31 90 ALA A N 1
ATOM 710 C CA . ALA A 1 90 ? -18.022 17.317 17.854 1.00 97.31 90 ALA A CA 1
ATOM 711 C C . ALA A 1 90 ? -19.249 16.951 16.995 1.00 97.31 90 ALA A C 1
ATOM 713 O O . ALA A 1 90 ? -20.263 17.647 17.037 1.00 97.31 90 ALA A O 1
ATOM 714 N N . LEU A 1 91 ? -19.163 15.862 16.225 1.00 97.81 91 LEU A N 1
ATOM 715 C CA . LEU A 1 91 ? -20.241 15.347 15.379 1.00 97.81 91 LEU A CA 1
ATOM 716 C C . LEU A 1 91 ? -21.130 14.297 16.074 1.00 97.81 91 LEU A C 1
ATOM 718 O O . LEU A 1 91 ? -22.100 13.849 15.465 1.00 97.81 91 LEU A O 1
ATOM 722 N N . GLY A 1 92 ? -20.825 13.892 17.314 1.00 96.19 92 GLY A N 1
ATOM 723 C CA . GLY A 1 92 ? -21.5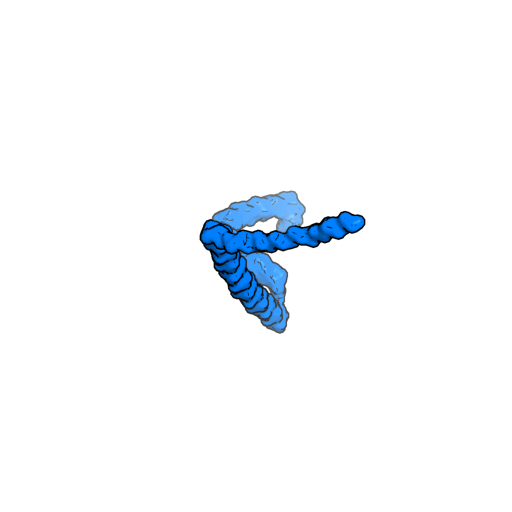61 12.846 18.039 1.00 96.19 92 GLY A CA 1
ATOM 724 C C . GLY A 1 92 ? -21.461 11.459 17.394 1.00 96.19 92 GLY A C 1
ATOM 725 O O . GLY A 1 92 ? -22.403 10.671 17.466 1.00 96.19 92 GLY A O 1
ATOM 726 N N . MET A 1 93 ? -20.354 11.184 16.699 1.00 95.62 93 MET A N 1
ATOM 727 C CA . MET A 1 93 ? -20.100 9.903 16.026 1.00 95.62 93 MET A CA 1
ATOM 728 C C . MET A 1 93 ? -19.467 8.851 16.949 1.00 95.62 93 MET A C 1
ATOM 730 O O . MET A 1 93 ? -19.409 7.681 16.564 1.00 95.62 93 MET A O 1
ATOM 734 N N . ILE A 1 94 ? -19.010 9.268 18.134 1.00 82.12 94 ILE A N 1
ATOM 735 C CA . ILE A 1 94 ? -18.460 8.444 19.220 1.00 82.12 94 ILE A CA 1
ATOM 736 C C . ILE A 1 94 ? -18.967 8.934 20.573 1.00 82.12 94 ILE A C 1
ATOM 738 O O . ILE A 1 94 ? -19.324 10.132 20.663 1.00 82.12 94 ILE A O 1
#

Organism: NCBI:txid722472